Protein AF-A0A1A9V829-F1 (afdb_monomer)

Organism: Glossina austeni (NCBI:txid7395)

InterPro domains:
  IPR009423 NADH dehydrogenase [ubiquinone] 1 subunit C2, NDUC2 [PF06374] (35-142)

Foldseek 3Di:
DPVVVVVVVVVVVVVVVVVVVVVVVVVVPFWDDPLCVLVVPPDDDDPCPLVVQLQVQLVVLLVVQLVVCVVVVHHSCPDVVSSNVSSVVSSVVSNVVVVVVVVVVVVVSVVVSVVCVVC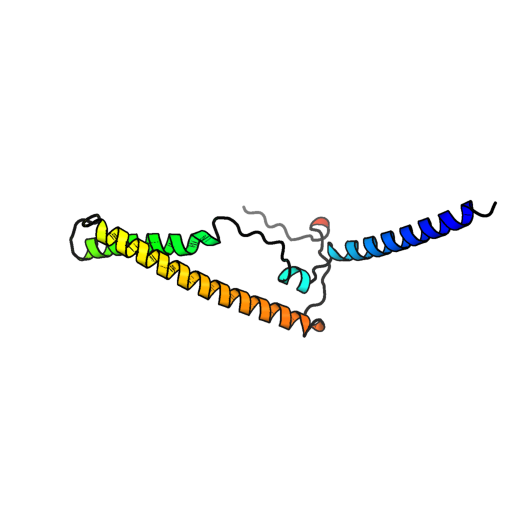VVVPPIDGDDDVVVDDDDDDDDD

Sequence (142 aa):
MTFLCSCWIIYFSFFIVVLKVHRSDEMGSDVIDPLELLSNKNREPRFLSSVYNPVACALSGFGLAAFLNWGFRRPIFSGIQKHIALAVAGGIIGKYIDEKRDDYLATRDAILRHYVELHPEDFPPIPRKKYADVLERWVPIR

Radius of gyration: 29.14 Å; Cα contacts (8 Å, |Δi|>4): 83; chains: 1; bounding box: 40×58×99 Å

pLDDT: mean 83.22, std 14.65, range [47.03, 96.75]

Structure (mmCIF, N/CA/C/O backbone):
data_AF-A0A1A9V829-F1
#
_entry.id   AF-A0A1A9V829-F1
#
loop_
_atom_site.group_PDB
_atom_site.id
_atom_site.type_symbol
_atom_site.label_atom_id
_atom_site.label_alt_id
_atom_site.label_comp_id
_atom_site.label_asym_id
_atom_site.label_entity_id
_atom_site.label_seq_id
_atom_site.pdbx_PDB_ins_code
_atom_site.Cartn_x
_atom_site.Cartn_y
_atom_site.Cartn_z
_atom_site.occupancy
_atom_site.B_iso_or_equiv
_atom_site.auth_seq_id
_atom_site.auth_comp_id
_atom_site.auth_asym_id
_atom_site.auth_atom_id
_atom_site.pdbx_PDB_model_num
ATOM 1 N N . MET A 1 1 ? 2.472 21.471 -68.520 1.00 51.88 1 MET A N 1
ATOM 2 C CA . MET A 1 1 ? 2.627 20.014 -68.296 1.00 51.88 1 MET A CA 1
ATOM 3 C C . MET A 1 1 ? 3.689 19.674 -67.234 1.00 51.88 1 MET A C 1
ATOM 5 O O . MET A 1 1 ? 4.159 18.550 -67.194 1.00 51.88 1 MET A O 1
ATOM 9 N N . THR A 1 2 ? 4.052 20.612 -66.347 1.00 52.44 2 THR A N 1
ATOM 10 C CA . THR A 1 2 ? 5.116 20.449 -65.331 1.00 52.44 2 THR A CA 1
ATOM 11 C C . THR A 1 2 ? 4.603 20.425 -63.883 1.00 52.44 2 THR A C 1
ATOM 13 O O . THR A 1 2 ? 5.300 19.927 -63.010 1.00 52.44 2 THR A O 1
ATOM 16 N N . PHE A 1 3 ? 3.372 20.886 -63.617 1.00 48.97 3 PHE A N 1
ATOM 17 C CA . PHE A 1 3 ? 2.801 20.958 -62.259 1.00 48.97 3 PHE A CA 1
ATOM 18 C C . PHE A 1 3 ? 2.271 19.624 -61.704 1.00 48.97 3 PHE A C 1
ATOM 20 O O . PHE A 1 3 ? 2.209 19.445 -60.493 1.00 48.97 3 PHE A O 1
ATOM 27 N N . LEU A 1 4 ? 1.920 18.665 -62.568 1.00 53.38 4 LEU A N 1
ATOM 28 C CA . LEU A 1 4 ? 1.427 17.348 -62.136 1.00 53.38 4 LEU A CA 1
ATOM 29 C C . LEU A 1 4 ? 2.553 16.424 -61.633 1.00 53.38 4 LEU A C 1
ATOM 31 O O . LEU A 1 4 ? 2.298 15.544 -60.818 1.00 53.38 4 LEU A O 1
ATOM 35 N N . CYS A 1 5 ? 3.801 16.645 -62.065 1.00 50.28 5 CYS A N 1
ATOM 36 C CA . CYS A 1 5 ? 4.940 15.797 -61.698 1.00 50.28 5 CYS A CA 1
ATOM 37 C C . CYS A 1 5 ? 5.469 16.107 -60.283 1.00 50.28 5 CYS A C 1
ATOM 39 O O . CYS A 1 5 ? 5.805 15.202 -59.522 1.00 50.28 5 CYS A O 1
ATOM 41 N N . SER A 1 6 ? 5.469 17.382 -59.881 1.00 53.84 6 SER A N 1
ATOM 42 C CA . SER A 1 6 ? 5.946 17.814 -58.562 1.00 53.84 6 SER A CA 1
ATOM 43 C C . SER A 1 6 ? 5.006 17.423 -57.417 1.00 53.84 6 SER A C 1
ATOM 45 O O . SER A 1 6 ? 5.485 17.100 -56.335 1.00 53.84 6 SER A O 1
ATOM 47 N N . CYS A 1 7 ? 3.689 17.359 -57.645 1.00 53.31 7 CYS A N 1
ATOM 48 C CA . CYS A 1 7 ? 2.750 16.857 -56.634 1.00 53.31 7 CYS A CA 1
ATOM 49 C C . CYS A 1 7 ? 2.970 15.364 -56.338 1.00 53.31 7 CYS A C 1
ATOM 51 O O . CYS A 1 7 ? 2.988 14.963 -55.177 1.00 53.31 7 CYS A O 1
ATOM 53 N N . TRP A 1 8 ? 3.205 14.544 -57.366 1.00 54.66 8 TRP A N 1
ATOM 54 C CA . TRP A 1 8 ? 3.367 13.094 -57.205 1.00 54.66 8 TRP A CA 1
ATOM 55 C C . TRP A 1 8 ? 4.606 12.721 -56.380 1.00 54.66 8 TRP A C 1
ATOM 57 O O . TRP A 1 8 ? 4.547 11.812 -55.558 1.00 54.66 8 TRP A O 1
ATOM 67 N N . ILE A 1 9 ? 5.699 13.477 -56.518 1.00 67.81 9 ILE A N 1
ATOM 68 C CA . ILE A 1 9 ? 6.931 13.275 -55.737 1.00 67.81 9 ILE A CA 1
ATOM 69 C C . ILE A 1 9 ? 6.705 13.587 -54.249 1.00 67.81 9 ILE A C 1
ATOM 71 O O . ILE A 1 9 ? 7.216 12.870 -53.386 1.00 67.81 9 ILE A O 1
ATOM 75 N N . ILE A 1 10 ? 5.906 14.613 -53.936 1.00 68.69 10 ILE A N 1
ATOM 76 C CA . ILE A 1 10 ? 5.577 14.989 -52.552 1.00 68.69 10 ILE A CA 1
ATOM 77 C C . ILE A 1 10 ? 4.656 13.935 -51.925 1.00 68.69 10 ILE A C 1
ATOM 79 O O . ILE A 1 10 ? 4.928 13.484 -50.814 1.00 68.69 10 ILE A O 1
ATOM 83 N N . TYR A 1 11 ? 3.630 13.471 -52.648 1.00 65.56 11 TYR A N 1
ATOM 84 C CA . TYR A 1 11 ? 2.750 12.395 -52.176 1.00 65.56 11 TYR A CA 1
ATOM 85 C C . TYR A 1 11 ? 3.485 11.064 -52.005 1.00 65.56 11 TYR A C 1
ATOM 87 O O . TYR A 1 11 ? 3.251 10.373 -51.020 1.00 65.56 11 TYR A O 1
ATOM 95 N N . PHE A 1 12 ? 4.401 10.712 -52.910 1.00 70.88 12 PHE A N 1
ATOM 96 C CA . PHE A 1 12 ? 5.175 9.474 -52.819 1.00 70.88 12 PHE A CA 1
ATOM 97 C C . PHE A 1 12 ? 6.198 9.521 -51.679 1.00 70.88 12 PHE A C 1
ATOM 99 O O . PHE A 1 12 ? 6.358 8.543 -50.956 1.00 70.88 12 PHE A O 1
ATOM 106 N N . SER A 1 13 ? 6.830 10.675 -51.449 1.00 65.00 13 SER A N 1
ATOM 107 C CA . SER A 1 13 ? 7.745 10.865 -50.316 1.00 65.00 13 SER A CA 1
ATOM 108 C C . SER A 1 13 ? 6.992 10.867 -48.986 1.00 65.00 13 SER A C 1
ATOM 110 O O . SER A 1 13 ? 7.434 10.228 -48.036 1.00 65.00 13 SER A O 1
ATOM 112 N N . PHE A 1 14 ? 5.822 11.512 -48.924 1.00 70.69 14 PHE A N 1
ATOM 113 C CA . PHE A 1 14 ? 4.950 11.470 -47.750 1.00 70.69 14 PHE A CA 1
ATOM 114 C C . PHE A 1 14 ? 4.435 10.051 -47.491 1.00 70.69 14 PHE A C 1
ATOM 116 O O . PHE A 1 14 ? 4.476 9.589 -46.358 1.00 70.69 14 PHE A O 1
ATOM 123 N N . PHE A 1 15 ? 4.043 9.319 -48.537 1.00 74.31 15 PHE A N 1
ATOM 124 C CA . PHE A 1 15 ? 3.638 7.920 -48.431 1.00 74.31 15 PHE A CA 1
ATOM 125 C C . PHE A 1 15 ? 4.793 7.032 -47.963 1.00 74.31 15 PHE A C 1
ATOM 127 O O . PHE A 1 15 ? 4.585 6.215 -47.080 1.00 74.31 15 PHE A O 1
ATOM 134 N N . ILE A 1 16 ? 6.023 7.227 -48.453 1.00 73.50 16 ILE A N 1
ATOM 135 C CA . ILE A 1 16 ? 7.207 6.505 -47.960 1.00 73.50 16 ILE A CA 1
ATOM 136 C C . ILE A 1 16 ? 7.489 6.834 -46.491 1.00 73.50 16 ILE A C 1
ATOM 138 O O . ILE A 1 16 ? 7.793 5.920 -45.731 1.00 73.50 16 ILE A O 1
ATOM 142 N N . VAL A 1 17 ? 7.375 8.097 -46.068 1.00 70.00 17 VAL A N 1
ATOM 143 C CA . VAL A 1 17 ? 7.560 8.494 -44.661 1.00 70.00 17 VAL A CA 1
ATOM 144 C C . VAL A 1 17 ? 6.468 7.891 -43.776 1.00 70.00 17 VAL A C 1
ATOM 146 O O . VAL A 1 17 ? 6.788 7.310 -42.744 1.00 70.00 17 VAL A O 1
ATOM 149 N N . VAL A 1 18 ? 5.205 7.932 -44.203 1.00 66.38 18 VAL A N 1
ATOM 150 C CA . VAL A 1 18 ? 4.081 7.298 -43.496 1.00 66.38 18 VAL A CA 1
ATOM 151 C C . VAL A 1 18 ? 4.265 5.783 -43.429 1.00 66.38 18 VAL A C 1
ATOM 153 O O . VAL A 1 18 ? 4.074 5.203 -42.370 1.00 66.38 18 VAL A O 1
ATOM 156 N N . LEU A 1 19 ? 4.715 5.134 -44.503 1.00 63.19 19 LEU A N 1
ATOM 157 C CA . LEU A 1 19 ? 4.946 3.686 -44.546 1.00 63.19 19 LEU A CA 1
ATOM 158 C C . LEU A 1 19 ? 6.199 3.279 -43.742 1.00 63.19 19 LEU A C 1
ATOM 160 O O . LEU A 1 19 ? 6.243 2.184 -43.186 1.00 63.19 19 LEU A O 1
ATOM 164 N N . LYS A 1 20 ? 7.195 4.169 -43.609 1.00 60.56 20 LYS A N 1
ATOM 165 C CA . LYS A 1 20 ? 8.362 4.020 -42.716 1.00 60.56 20 LYS A CA 1
ATOM 166 C C . LYS A 1 20 ? 7.964 4.161 -41.239 1.00 60.56 20 LYS A C 1
ATOM 168 O O . LYS A 1 20 ? 8.456 3.388 -40.419 1.00 60.56 20 LYS A O 1
ATOM 173 N N . VAL A 1 21 ? 7.066 5.096 -40.917 1.00 56.12 21 VAL A N 1
ATOM 174 C CA . VAL A 1 21 ? 6.475 5.251 -39.575 1.00 56.12 21 VAL A CA 1
ATOM 175 C C . VAL A 1 21 ? 5.647 4.010 -39.236 1.00 56.12 21 VAL A C 1
ATOM 177 O O . VAL A 1 21 ? 5.973 3.317 -38.282 1.00 56.12 21 VAL A O 1
ATOM 180 N N . HIS A 1 22 ? 4.725 3.612 -40.116 1.00 49.97 22 HIS A N 1
ATOM 181 C CA . HIS A 1 22 ? 3.855 2.453 -39.898 1.00 49.97 22 HIS A CA 1
ATOM 182 C C . HIS A 1 22 ? 4.623 1.124 -39.771 1.00 49.97 22 HIS A C 1
ATOM 184 O O . HIS A 1 22 ? 4.213 0.236 -39.030 1.00 49.97 22 HIS A O 1
ATOM 190 N N . ARG A 1 23 ? 5.764 0.973 -40.466 1.00 49.16 23 ARG A N 1
ATOM 191 C CA . ARG A 1 23 ? 6.632 -0.212 -40.335 1.00 49.16 23 ARG A CA 1
ATOM 192 C C . ARG A 1 23 ? 7.408 -0.260 -39.016 1.00 49.16 23 ARG A C 1
ATOM 194 O O . ARG A 1 23 ? 7.811 -1.343 -38.601 1.00 49.16 23 ARG A O 1
ATOM 201 N N . SER A 1 24 ? 7.630 0.886 -38.380 1.00 47.03 24 SER A N 1
ATOM 202 C CA . SER A 1 24 ? 8.237 0.946 -37.047 1.00 47.03 24 SER A CA 1
ATOM 203 C C . SER A 1 24 ? 7.237 0.505 -35.970 1.00 47.03 24 SER A C 1
ATOM 205 O O . SER A 1 24 ? 7.646 -0.093 -34.981 1.00 47.03 24 SER A O 1
ATOM 207 N N . ASP A 1 25 ? 5.937 0.704 -36.216 1.00 48.81 25 ASP A N 1
ATOM 208 C CA . ASP A 1 25 ? 4.864 0.374 -35.271 1.00 48.81 25 ASP A CA 1
ATOM 209 C C . ASP A 1 25 ? 4.500 -1.127 -35.270 1.00 48.81 25 ASP A C 1
ATOM 211 O O . ASP A 1 25 ? 4.169 -1.686 -34.225 1.00 48.81 25 ASP A O 1
ATOM 215 N N . GLU A 1 26 ? 4.606 -1.828 -36.410 1.00 48.59 26 GLU A N 1
ATOM 216 C CA . GLU A 1 26 ? 4.247 -3.259 -36.482 1.00 48.59 26 GLU A CA 1
ATOM 217 C C . GLU A 1 26 ? 5.239 -4.195 -35.774 1.00 48.59 26 GLU A C 1
ATOM 219 O O . GLU A 1 26 ? 4.830 -5.233 -35.257 1.00 48.59 26 GLU A O 1
ATOM 224 N N . MET A 1 27 ? 6.522 -3.828 -35.652 1.00 48.53 27 MET A N 1
ATOM 225 C CA . MET A 1 27 ? 7.450 -4.603 -34.809 1.00 48.53 27 MET A CA 1
ATOM 226 C C . MET A 1 27 ? 7.162 -4.468 -33.303 1.00 48.53 27 MET A C 1
ATOM 228 O O . MET A 1 27 ? 7.691 -5.262 -32.529 1.00 48.53 27 MET A O 1
ATOM 232 N N . GLY A 1 28 ? 6.341 -3.497 -32.883 1.00 48.72 28 GLY A N 1
ATOM 233 C CA . GLY A 1 28 ? 6.122 -3.170 -31.470 1.00 48.72 28 GLY A CA 1
ATOM 234 C C . GLY A 1 28 ? 5.027 -3.975 -30.761 1.00 48.72 28 GLY A C 1
ATOM 235 O O . GLY A 1 28 ? 5.017 -4.027 -29.539 1.00 48.72 28 GLY A O 1
ATOM 236 N N . SER A 1 29 ? 4.099 -4.627 -31.477 1.00 57.53 29 SER A N 1
ATOM 237 C CA . SER A 1 29 ? 2.985 -5.346 -30.814 1.00 57.53 29 SER A CA 1
ATOM 238 C C . SER A 1 29 ? 3.193 -6.858 -30.662 1.00 57.53 29 SER A C 1
ATOM 240 O O . SER A 1 29 ? 2.667 -7.472 -29.727 1.00 57.53 29 SER A O 1
ATOM 242 N N . ASP A 1 30 ? 3.995 -7.457 -31.545 1.00 62.41 30 ASP A N 1
ATOM 243 C CA . ASP A 1 30 ? 4.208 -8.907 -31.598 1.00 62.41 30 ASP A CA 1
ATOM 244 C C . ASP A 1 30 ? 5.462 -9.358 -30.838 1.00 62.41 30 ASP A C 1
ATOM 246 O O . ASP A 1 30 ? 5.609 -10.539 -30.520 1.00 62.41 30 ASP A O 1
ATOM 250 N N . VAL A 1 31 ? 6.373 -8.436 -30.525 1.00 69.31 31 VAL A N 1
ATOM 251 C CA . VAL A 1 31 ? 7.654 -8.725 -29.875 1.00 69.31 31 VAL A CA 1
ATOM 252 C C . VAL A 1 31 ? 7.634 -8.183 -28.451 1.00 69.31 31 VAL A C 1
ATOM 254 O O . VAL A 1 31 ? 7.232 -7.051 -28.209 1.00 69.31 31 VAL A O 1
ATOM 257 N N . ILE A 1 32 ? 8.021 -9.009 -27.479 1.00 78.06 32 ILE A N 1
ATOM 258 C CA . ILE A 1 32 ? 8.116 -8.571 -26.085 1.00 78.06 32 ILE A CA 1
ATOM 259 C C . ILE A 1 32 ? 9.453 -7.859 -25.900 1.00 78.06 32 ILE A C 1
ATOM 261 O O . ILE A 1 32 ? 10.4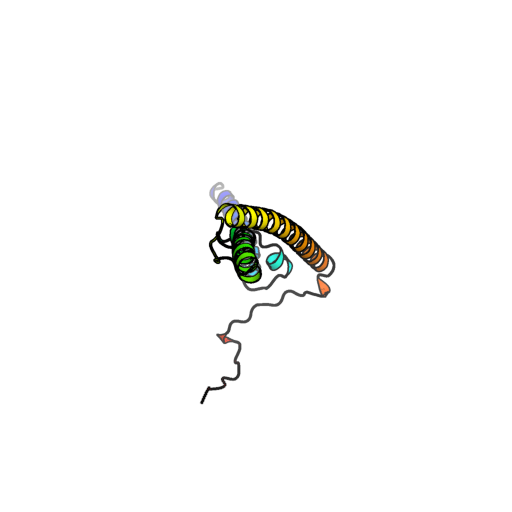74 -8.524 -25.723 1.00 78.06 32 ILE A O 1
ATOM 265 N N . ASP A 1 33 ? 9.438 -6.527 -25.928 1.00 83.12 33 ASP A N 1
ATOM 266 C CA . ASP A 1 33 ? 10.574 -5.724 -25.479 1.00 83.12 33 ASP A CA 1
ATOM 267 C C . ASP A 1 33 ? 10.549 -5.577 -23.942 1.00 83.12 33 ASP A C 1
ATOM 269 O O . ASP A 1 33 ? 9.555 -5.094 -23.381 1.00 83.12 33 ASP A O 1
ATOM 273 N N . PRO A 1 34 ? 11.600 -6.006 -23.216 1.00 81.06 34 PRO A N 1
ATOM 274 C CA . PRO A 1 34 ? 11.647 -5.892 -21.759 1.00 81.06 34 PRO A CA 1
ATOM 275 C C . PRO A 1 34 ? 11.592 -4.440 -21.260 1.00 81.06 34 PRO A C 1
ATOM 277 O O . PRO A 1 34 ? 11.005 -4.187 -20.200 1.00 81.06 34 PRO A O 1
ATOM 280 N N . LEU A 1 35 ? 12.167 -3.482 -21.997 1.00 84.06 35 LEU A N 1
ATOM 281 C CA . LEU A 1 35 ? 12.218 -2.086 -21.561 1.00 84.06 35 LEU A CA 1
ATOM 282 C C . LEU A 1 35 ? 10.843 -1.420 -21.663 1.00 84.06 35 LEU A C 1
ATOM 284 O O . LEU A 1 35 ? 10.403 -0.767 -20.710 1.00 84.06 35 LEU A O 1
ATOM 288 N N . GLU A 1 36 ? 10.125 -1.642 -22.764 1.00 80.94 36 GLU A N 1
ATOM 289 C CA . GLU A 1 36 ? 8.745 -1.178 -22.927 1.00 80.94 36 GLU A CA 1
ATOM 290 C C . GLU A 1 36 ? 7.824 -1.701 -21.809 1.00 80.94 36 GLU A C 1
ATOM 292 O O . GLU A 1 36 ? 7.039 -0.938 -21.235 1.00 80.94 36 GLU A O 1
ATOM 297 N N . LEU A 1 37 ? 7.961 -2.977 -21.425 1.00 79.94 37 LEU A N 1
ATOM 298 C CA . LEU A 1 37 ? 7.162 -3.577 -20.351 1.00 79.94 37 LEU A CA 1
ATOM 299 C C . LEU A 1 37 ? 7.383 -2.914 -18.987 1.00 79.94 37 LEU A C 1
ATOM 301 O O . LEU A 1 37 ? 6.422 -2.710 -18.241 1.00 79.94 37 LEU A O 1
ATOM 305 N N . LEU A 1 38 ? 8.631 -2.592 -18.643 1.00 82.62 38 LEU A N 1
ATOM 306 C CA . LEU A 1 38 ? 8.962 -1.966 -17.359 1.00 82.62 38 LEU A CA 1
ATOM 307 C C . LEU A 1 38 ? 8.696 -0.457 -17.354 1.00 82.62 38 LEU A C 1
ATOM 309 O O . LEU A 1 38 ? 8.448 0.126 -16.292 1.00 82.62 38 LEU A O 1
ATOM 313 N N . SER A 1 39 ? 8.781 0.188 -18.515 1.00 80.56 39 SER A N 1
ATOM 314 C CA . SER A 1 39 ? 8.605 1.632 -18.682 1.00 80.56 39 SER A CA 1
ATOM 315 C C . SER A 1 39 ? 7.142 2.046 -18.869 1.00 80.56 39 SER A C 1
ATOM 317 O O . SER A 1 39 ? 6.829 3.225 -18.700 1.00 80.56 39 SER A O 1
ATOM 319 N N . ASN A 1 40 ? 6.238 1.104 -19.180 1.00 74.88 40 ASN A N 1
ATOM 320 C CA . ASN A 1 40 ? 4.843 1.392 -19.519 1.00 74.88 40 ASN A CA 1
ATOM 321 C C . ASN A 1 40 ? 4.172 2.334 -18.502 1.00 74.88 40 ASN A C 1
ATOM 323 O O . ASN A 1 40 ? 3.783 1.954 -17.394 1.00 74.88 40 ASN A O 1
ATOM 327 N N . LYS A 1 41 ? 4.048 3.594 -18.922 1.00 62.69 41 LYS A N 1
ATOM 328 C CA . LYS A 1 41 ? 3.613 4.720 -18.095 1.00 62.69 41 LYS A CA 1
ATOM 329 C C . LYS A 1 41 ? 2.090 4.884 -18.079 1.00 62.69 41 LYS A C 1
ATOM 331 O O . LYS A 1 41 ? 1.585 5.695 -17.314 1.00 62.69 41 LYS A O 1
ATOM 336 N N . ASN A 1 42 ? 1.363 4.090 -18.871 1.00 71.69 42 ASN A N 1
ATOM 337 C CA . ASN A 1 42 ? -0.096 4.154 -19.031 1.00 71.69 42 ASN A CA 1
ATOM 338 C C . ASN A 1 42 ? -0.852 3.358 -17.948 1.00 71.69 42 ASN A C 1
ATOM 340 O O . ASN A 1 42 ? -2.002 2.959 -18.136 1.00 71.69 42 ASN A O 1
ATOM 344 N N . ARG A 1 43 ? -0.205 3.075 -16.811 1.00 70.94 43 ARG A N 1
ATOM 345 C CA . ARG A 1 43 ? -0.828 2.378 -15.686 1.00 70.94 43 ARG A CA 1
ATOM 346 C C . ARG A 1 43 ? -1.590 3.371 -14.814 1.00 70.94 43 ARG A C 1
ATOM 348 O O . ARG A 1 43 ? -1.024 3.954 -13.895 1.00 70.94 43 ARG A O 1
ATOM 355 N N . GLU A 1 44 ? -2.888 3.487 -15.055 1.00 75.81 44 GLU A N 1
ATOM 356 C CA . GLU A 1 44 ? -3.772 4.256 -14.179 1.00 75.81 44 GLU A CA 1
ATOM 357 C C . GLU A 1 44 ? -3.939 3.556 -12.816 1.00 75.81 44 GLU A C 1
ATOM 359 O O . GLU A 1 44 ? -4.253 2.355 -12.761 1.00 75.81 44 GLU A O 1
ATOM 364 N N . PRO A 1 45 ? -3.733 4.259 -11.687 1.00 79.06 45 PRO A N 1
ATOM 365 C CA . PRO A 1 45 ? -4.001 3.693 -10.378 1.00 79.06 45 PRO A CA 1
ATOM 366 C C . PRO A 1 45 ? -5.509 3.490 -10.205 1.00 79.06 45 PRO A C 1
ATOM 368 O O . PRO A 1 45 ? -6.328 4.379 -10.428 1.00 79.06 45 PRO A O 1
ATOM 371 N N . ARG A 1 46 ? -5.896 2.299 -9.750 1.00 84.25 46 ARG A N 1
ATOM 372 C CA . ARG A 1 46 ? -7.276 2.033 -9.330 1.00 84.25 46 ARG A CA 1
ATOM 373 C C . ARG A 1 46 ? -7.556 2.748 -8.013 1.00 84.25 46 ARG A C 1
ATOM 375 O O . ARG A 1 46 ? -6.713 2.743 -7.125 1.00 84.25 46 ARG A O 1
ATOM 382 N N . PHE A 1 47 ? -8.774 3.256 -7.836 1.00 83.38 47 PHE A N 1
ATOM 383 C CA . PHE A 1 47 ? -9.193 3.968 -6.618 1.00 83.38 47 PHE A CA 1
ATOM 384 C C . PHE A 1 47 ? -8.813 3.247 -5.308 1.00 83.38 47 PHE A C 1
ATOM 386 O O . PHE A 1 47 ? -8.381 3.870 -4.346 1.00 83.38 47 PHE A O 1
ATOM 393 N N . LEU A 1 48 ? -8.928 1.916 -5.275 1.00 85.12 48 LEU A N 1
ATOM 394 C CA . LEU A 1 48 ? -8.613 1.130 -4.082 1.00 85.12 48 LEU A CA 1
ATOM 395 C C . LEU A 1 48 ? -7.115 1.049 -3.762 1.00 85.12 48 LEU A C 1
ATOM 397 O O . LEU A 1 48 ? -6.782 0.831 -2.601 1.00 85.12 48 LEU A O 1
ATOM 401 N N . SER A 1 49 ? -6.203 1.190 -4.732 1.00 84.00 49 SER A N 1
ATOM 402 C CA . SER A 1 49 ? -4.779 0.942 -4.461 1.00 84.00 49 SER A CA 1
ATOM 403 C C . SER A 1 49 ? -4.153 1.992 -3.551 1.00 84.00 49 SER A C 1
ATOM 405 O O . SER A 1 49 ? -3.330 1.624 -2.723 1.00 84.00 49 SER A O 1
ATOM 407 N N . SER A 1 50 ? -4.565 3.256 -3.668 1.00 82.00 50 SER A N 1
ATOM 408 C CA . SER A 1 50 ? -4.060 4.353 -2.829 1.00 82.00 50 SER A CA 1
ATOM 409 C C . SER A 1 50 ? -4.726 4.422 -1.452 1.00 82.00 50 SER A C 1
ATOM 411 O O . SER A 1 50 ? -4.179 4.994 -0.517 1.00 82.00 50 SER A O 1
ATOM 413 N N . VAL A 1 51 ? -5.923 3.849 -1.309 1.00 89.19 51 VAL A N 1
ATOM 414 C CA . VAL A 1 51 ? -6.727 3.968 -0.082 1.00 89.19 51 VAL A CA 1
ATOM 415 C C . VAL A 1 51 ? -6.607 2.727 0.809 1.00 89.19 51 VAL A C 1
ATOM 417 O O . VAL A 1 51 ? -6.811 2.810 2.020 1.00 89.19 51 VAL A O 1
ATOM 420 N N . TYR A 1 52 ? -6.243 1.573 0.243 1.00 91.12 52 TYR A N 1
ATOM 421 C CA . TYR A 1 52 ? -6.250 0.295 0.954 1.00 91.12 52 TYR A CA 1
ATOM 422 C C . TYR A 1 52 ? -5.363 0.284 2.207 1.00 91.12 52 TYR A C 1
ATOM 424 O O . TYR A 1 52 ? -5.839 -0.080 3.280 1.00 91.12 52 TYR A O 1
ATOM 432 N N . ASN A 1 53 ? -4.104 0.713 2.103 1.00 91.44 53 ASN A N 1
ATOM 433 C CA . ASN A 1 53 ? -3.150 0.677 3.215 1.00 91.44 53 ASN A CA 1
ATOM 434 C C . ASN A 1 53 ? -3.541 1.571 4.407 1.00 91.44 53 ASN A C 1
ATOM 436 O O . ASN A 1 53 ? -3.627 1.051 5.525 1.00 91.44 53 ASN A O 1
ATOM 440 N N . PRO A 1 54 ? -3.836 2.874 4.224 1.00 93.12 54 PRO A N 1
ATOM 441 C CA . PRO A 1 54 ? -4.249 3.719 5.342 1.00 93.12 54 PRO A CA 1
ATOM 442 C C . PRO A 1 54 ? -5.577 3.261 5.960 1.00 93.12 54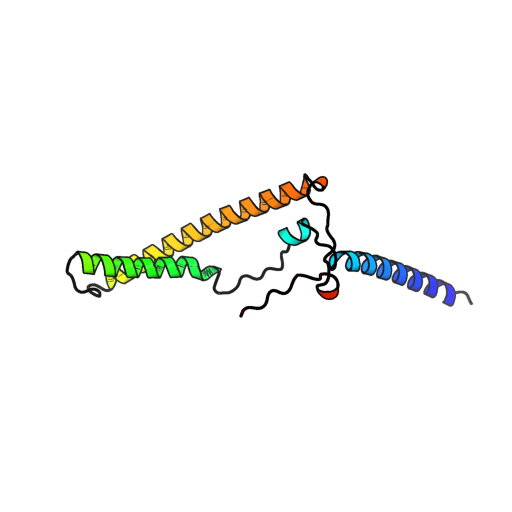 PRO A C 1
ATOM 444 O O . PRO A 1 54 ? -5.717 3.294 7.184 1.00 93.12 54 PRO A O 1
ATOM 447 N N . VAL A 1 55 ? -6.531 2.765 5.160 1.00 94.56 55 VAL A N 1
ATOM 448 C CA . VAL A 1 55 ? -7.807 2.244 5.682 1.00 94.56 55 VAL A CA 1
ATOM 449 C C . VAL A 1 55 ? -7.612 0.942 6.456 1.00 94.56 55 VAL A C 1
ATOM 451 O O . VAL A 1 55 ? -8.159 0.802 7.550 1.00 94.56 55 VAL A O 1
ATOM 454 N N . ALA A 1 56 ? -6.807 0.009 5.947 1.00 95.00 56 ALA A N 1
ATOM 455 C CA . ALA A 1 56 ? -6.509 -1.239 6.642 1.00 95.00 56 ALA A CA 1
ATOM 456 C C . ALA A 1 56 ? -5.829 -0.981 7.997 1.00 95.00 56 ALA A C 1
ATOM 458 O O . ALA A 1 56 ? -6.212 -1.586 9.001 1.00 95.00 56 ALA A O 1
ATOM 459 N N . CYS A 1 57 ? -4.882 -0.038 8.058 1.00 94.94 57 CYS A N 1
ATOM 460 C CA . CYS A 1 57 ? -4.234 0.354 9.311 1.00 94.94 57 CYS A CA 1
ATOM 461 C C . CYS A 1 57 ? -5.164 1.126 10.265 1.00 94.94 57 CYS A C 1
A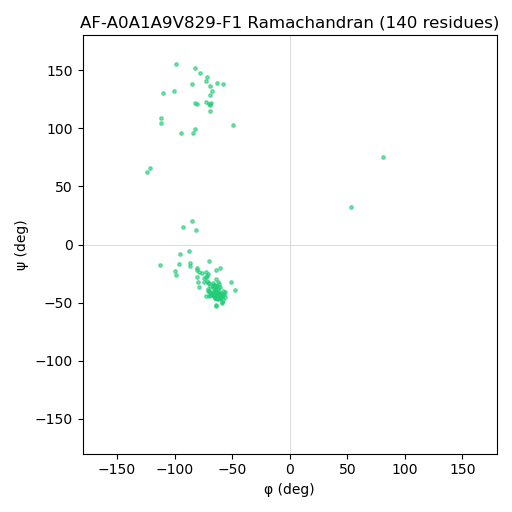TOM 463 O O . CYS A 1 57 ? -5.059 0.975 11.481 1.00 94.94 57 CYS A O 1
ATOM 465 N N . ALA A 1 58 ? -6.104 1.922 9.755 1.00 95.69 58 ALA A N 1
ATOM 466 C CA . ALA A 1 58 ? -7.110 2.570 10.597 1.00 95.69 58 ALA A CA 1
ATOM 467 C C . ALA A 1 58 ? -8.077 1.544 11.219 1.00 95.69 58 ALA A C 1
ATOM 469 O O . AL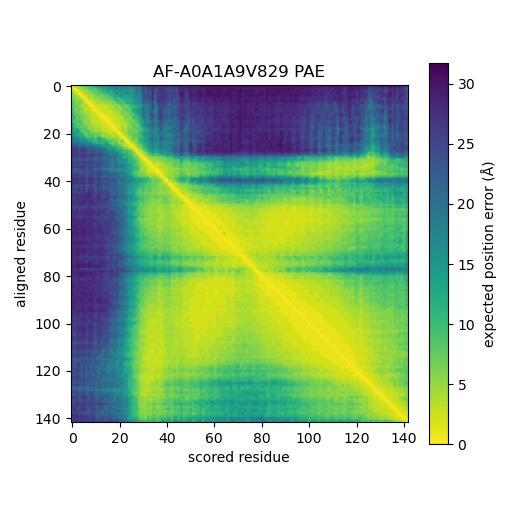A A 1 58 ? -8.372 1.605 12.417 1.00 95.69 58 ALA A O 1
ATOM 470 N N . LEU A 1 59 ? -8.524 0.560 10.432 1.00 96.25 59 LEU A N 1
ATOM 471 C CA . LEU A 1 59 ? -9.366 -0.540 10.911 1.00 96.25 59 LEU A CA 1
ATOM 472 C C . LEU A 1 59 ? -8.627 -1.428 11.915 1.00 96.25 59 LEU A C 1
ATOM 474 O O . LEU A 1 59 ? -9.213 -1.818 12.926 1.00 96.25 59 LEU A O 1
ATOM 478 N N . SER A 1 60 ? -7.340 -1.710 11.690 1.00 95.56 60 SER A N 1
ATOM 479 C CA . SER A 1 60 ? -6.531 -2.453 12.660 1.00 95.56 60 SER A CA 1
ATOM 480 C C . SER A 1 60 ? -6.312 -1.658 13.952 1.00 95.56 60 SER A C 1
ATOM 482 O O . SER A 1 60 ? -6.380 -2.244 15.029 1.00 95.56 60 SER A O 1
ATOM 484 N N . GLY A 1 61 ? -6.164 -0.330 13.880 1.00 94.62 61 GLY A N 1
ATOM 485 C CA . GLY A 1 61 ? -6.136 0.557 15.050 1.00 94.62 61 GLY A CA 1
ATOM 486 C C . GLY A 1 61 ? -7.440 0.524 15.857 1.00 94.62 61 GLY A C 1
ATOM 487 O O . GLY A 1 61 ? -7.416 0.410 17.086 1.00 94.62 61 GLY A O 1
ATOM 488 N N . PHE A 1 62 ? -8.592 0.530 15.181 1.00 95.31 62 PHE A N 1
ATOM 489 C CA . PHE A 1 62 ? -9.892 0.330 15.830 1.00 95.31 62 PHE A CA 1
ATOM 490 C C . PHE A 1 62 ? -10.013 -1.066 16.467 1.00 95.31 62 PHE A C 1
ATOM 492 O O . PHE A 1 62 ? -10.480 -1.198 17.603 1.00 95.31 62 PHE A O 1
ATOM 499 N N . GLY A 1 63 ? -9.557 -2.103 15.757 1.00 94.19 63 GLY A N 1
ATOM 500 C CA . GLY A 1 63 ? -9.514 -3.481 16.247 1.00 94.19 63 GLY A CA 1
ATOM 501 C C . GLY A 1 63 ? -8.610 -3.642 17.470 1.00 94.19 63 GLY A C 1
ATOM 502 O O . GLY A 1 63 ? -8.989 -4.314 18.427 1.00 94.19 63 GLY A O 1
ATOM 503 N N . LEU A 1 64 ? -7.467 -2.954 17.501 1.00 94.25 64 LEU A N 1
ATOM 504 C CA . LEU A 1 64 ? -6.570 -2.918 18.653 1.00 94.25 64 LEU A CA 1
ATOM 505 C C . LEU A 1 64 ? -7.255 -2.287 19.871 1.00 94.25 64 LEU A C 1
ATOM 507 O O . LEU A 1 64 ? -7.147 -2.817 20.972 1.00 94.25 64 LEU A O 1
ATOM 511 N N . ALA A 1 65 ? -8.011 -1.203 19.687 1.00 92.88 65 ALA A N 1
ATOM 512 C CA . ALA A 1 65 ? -8.780 -0.590 20.772 1.00 92.88 65 ALA A CA 1
ATOM 513 C C . ALA A 1 65 ? -9.825 -1.558 21.362 1.00 92.88 65 ALA A C 1
ATOM 515 O O . ALA A 1 65 ? -9.951 -1.676 22.583 1.00 92.88 65 ALA A O 1
ATOM 516 N N . ALA A 1 66 ? -10.531 -2.295 20.499 1.00 93.31 66 ALA A N 1
ATOM 517 C CA . ALA A 1 66 ? -11.473 -3.337 20.905 1.00 93.31 66 ALA A CA 1
ATOM 518 C C . ALA A 1 66 ? -10.771 -4.495 21.638 1.00 93.31 66 ALA A C 1
ATOM 520 O O . ALA A 1 66 ? -11.251 -4.954 22.677 1.00 93.31 66 ALA A O 1
ATOM 521 N N . PHE A 1 67 ? -9.604 -4.914 21.144 1.00 93.69 67 PHE A N 1
ATOM 522 C CA . PHE A 1 67 ? -8.785 -5.962 21.748 1.00 93.69 67 PHE A CA 1
ATOM 523 C C . PHE A 1 67 ? -8.266 -5.569 23.137 1.00 93.69 67 PHE A C 1
ATOM 525 O O . PHE A 1 67 ? -8.342 -6.363 24.073 1.00 93.69 67 PHE A O 1
ATOM 532 N N . LEU A 1 68 ? -7.808 -4.325 23.307 1.00 93.56 68 LEU A N 1
ATOM 533 C CA . LEU A 1 68 ? -7.368 -3.801 24.602 1.00 93.56 68 LEU A CA 1
ATOM 534 C C . LEU A 1 68 ? -8.518 -3.781 25.615 1.00 93.56 68 LEU A C 1
ATOM 536 O O . LEU A 1 68 ? -8.344 -4.212 26.754 1.00 93.56 68 LEU A O 1
ATOM 540 N N . ASN A 1 69 ? -9.708 -3.329 25.209 1.00 92.69 69 ASN A N 1
ATOM 541 C CA . ASN A 1 69 ? -10.883 -3.335 26.082 1.00 92.69 69 ASN A CA 1
ATOM 542 C C . ASN A 1 69 ? -11.272 -4.759 26.507 1.00 92.69 69 ASN A C 1
ATOM 544 O O . ASN A 1 69 ? -11.521 -4.990 27.692 1.00 92.69 69 ASN A O 1
ATOM 548 N N . TRP A 1 70 ? -11.244 -5.712 25.572 1.00 92.44 70 TRP A N 1
ATOM 549 C CA . TRP A 1 70 ? -11.474 -7.126 25.864 1.00 92.44 70 TRP A CA 1
ATOM 550 C C . TRP A 1 70 ? -10.441 -7.690 26.855 1.00 92.44 70 TRP A C 1
ATOM 552 O O . TRP A 1 70 ? -10.823 -8.299 27.857 1.00 92.44 70 TRP A O 1
ATOM 562 N N . GLY A 1 71 ? -9.148 -7.411 26.649 1.00 93.56 71 GLY A N 1
ATOM 563 C CA . GLY A 1 71 ? -8.063 -7.852 27.534 1.00 93.56 71 GLY A CA 1
ATOM 564 C C . GLY A 1 71 ? -8.165 -7.296 28.959 1.00 93.56 71 GLY A C 1
ATOM 565 O O . GLY A 1 71 ? -7.934 -8.017 29.928 1.00 93.56 71 GLY A O 1
ATOM 566 N N . PHE A 1 72 ? -8.607 -6.046 29.116 1.00 92.31 72 PHE A N 1
ATOM 567 C CA . PHE A 1 72 ? -8.843 -5.433 30.430 1.00 92.31 72 PHE A CA 1
ATOM 568 C C . PHE A 1 72 ? -10.196 -5.802 31.062 1.00 92.31 72 PHE A C 1
ATOM 570 O O . PHE A 1 72 ? -10.603 -5.167 32.039 1.00 92.31 72 PHE A O 1
ATOM 577 N N . ARG A 1 73 ? -10.905 -6.807 30.522 1.00 90.94 73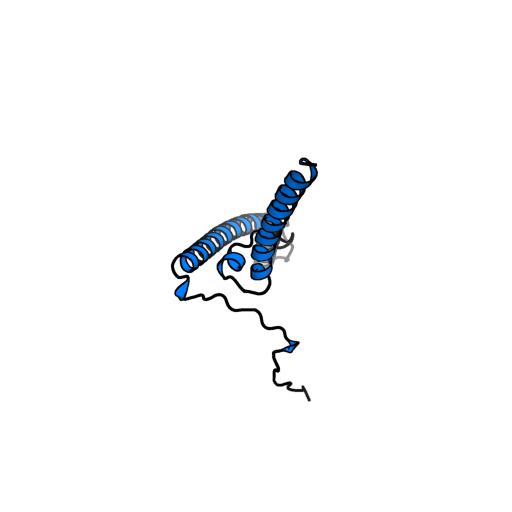 ARG A N 1
ATOM 578 C CA . ARG A 1 73 ? -12.245 -7.243 30.963 1.00 90.94 73 ARG A CA 1
ATOM 579 C C . ARG A 1 73 ? -13.259 -6.093 31.013 1.00 90.94 73 ARG A C 1
ATOM 581 O O . ARG A 1 73 ? -14.153 -6.075 31.858 1.00 90.94 73 ARG A O 1
ATOM 588 N N . ARG A 1 74 ? -13.113 -5.120 30.111 1.00 90.44 74 ARG A N 1
ATOM 589 C CA . ARG A 1 74 ? -14.067 -4.026 29.899 1.00 90.44 74 ARG A CA 1
ATOM 590 C C . ARG A 1 74 ? -14.958 -4.352 28.694 1.00 90.44 74 ARG A C 1
ATOM 592 O O . ARG A 1 74 ? -14.545 -5.116 27.821 1.00 90.44 74 ARG A O 1
ATOM 599 N N . PRO A 1 75 ? -16.180 -3.794 28.612 1.00 90.19 75 PRO A N 1
ATOM 600 C CA . PRO A 1 75 ? -17.017 -3.989 27.436 1.00 90.19 75 PRO A CA 1
ATOM 601 C C . PRO A 1 75 ? -16.298 -3.493 26.175 1.00 90.19 75 PRO A C 1
ATOM 603 O O . PRO A 1 75 ? -15.657 -2.443 26.193 1.00 90.19 75 PRO A O 1
ATOM 606 N N . ILE A 1 76 ? -16.410 -4.255 25.083 1.00 88.81 76 ILE A N 1
ATOM 607 C CA . ILE A 1 76 ? -15.587 -4.103 23.868 1.00 88.81 76 ILE A CA 1
ATOM 608 C C . ILE A 1 76 ? -15.669 -2.682 23.288 1.00 88.81 76 ILE A C 1
ATOM 610 O O . ILE A 1 76 ? -14.647 -2.109 22.921 1.00 88.81 76 ILE A O 1
ATOM 614 N N . PHE A 1 77 ? -16.866 -2.092 23.280 1.00 87.00 77 PHE A N 1
ATOM 615 C CA 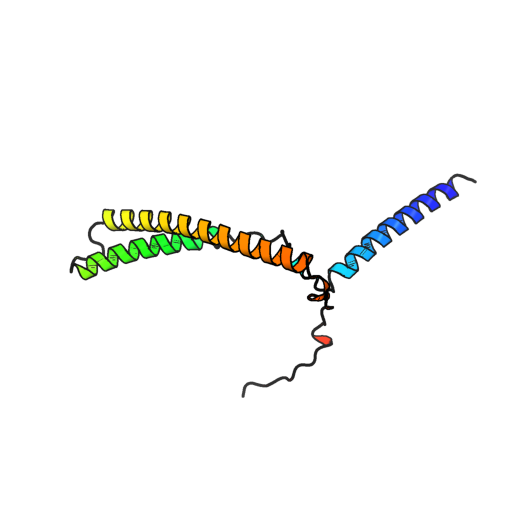. PHE A 1 77 ? -17.138 -0.753 22.741 1.00 87.00 77 PHE A CA 1
ATOM 616 C C . PHE A 1 77 ? -17.041 0.375 23.785 1.00 87.00 77 PHE A C 1
ATOM 618 O O . PHE A 1 77 ? -17.533 1.484 23.569 1.00 87.00 77 PHE A O 1
ATOM 625 N N . SER A 1 78 ? -16.441 0.111 24.948 1.00 89.12 78 SER A N 1
ATOM 626 C CA . SER A 1 78 ? -16.315 1.107 26.011 1.00 89.12 78 SER A CA 1
ATOM 627 C C . SER A 1 78 ? -15.330 2.216 25.634 1.00 89.12 78 SER A C 1
ATOM 629 O O . SER A 1 78 ? -14.132 1.979 25.479 1.00 89.12 78 SER A O 1
ATOM 631 N N . GLY A 1 79 ? -15.810 3.461 25.621 1.00 86.75 79 GLY A N 1
ATOM 632 C CA . GLY A 1 79 ? -14.975 4.647 25.419 1.00 86.75 79 GLY A CA 1
ATOM 633 C C . GLY A 1 79 ? -14.655 4.908 23.949 1.00 86.75 79 GLY A C 1
ATOM 634 O O . GLY A 1 79 ? -13.519 4.726 23.514 1.00 86.75 79 GLY A O 1
ATOM 635 N N . ILE A 1 80 ? -15.646 5.419 23.208 1.00 90.38 80 ILE A N 1
ATOM 636 C CA . ILE A 1 80 ? -15.556 5.741 21.771 1.00 90.38 80 ILE A CA 1
ATOM 637 C C . ILE A 1 80 ? -14.340 6.618 21.423 1.00 90.38 80 ILE A C 1
ATOM 639 O O . ILE A 1 80 ? -13.724 6.444 20.377 1.00 90.38 80 ILE A O 1
ATOM 643 N N . GLN A 1 81 ? -13.933 7.498 22.341 1.00 93.00 81 GLN A N 1
ATOM 644 C CA . GLN A 1 81 ? -12.764 8.366 22.192 1.00 93.00 81 GLN A CA 1
ATOM 645 C C . GLN A 1 81 ? -11.475 7.565 21.958 1.00 93.00 81 GLN A C 1
ATOM 647 O O . GLN A 1 81 ? -10.669 7.942 21.115 1.00 93.00 81 GLN A O 1
ATOM 652 N N . LYS A 1 82 ? -11.296 6.431 22.653 1.00 91.50 82 LYS A N 1
ATOM 653 C CA . LYS A 1 82 ? -10.109 5.572 22.510 1.00 91.50 82 LYS A CA 1
ATOM 654 C C . LYS A 1 82 ? -10.085 4.867 21.159 1.00 91.50 82 LYS A C 1
ATOM 656 O O . LYS A 1 82 ? -9.032 4.773 20.540 1.00 91.50 82 LYS A O 1
ATOM 661 N N . HIS A 1 83 ? -11.248 4.411 20.697 1.00 92.88 83 HIS A N 1
ATOM 662 C CA . HIS A 1 83 ? -11.398 3.789 19.385 1.00 92.88 83 HIS A CA 1
ATOM 663 C C . HIS A 1 83 ? -11.096 4.773 18.255 1.00 92.88 83 HIS A C 1
ATOM 665 O O . HIS A 1 83 ? -10.340 4.441 17.348 1.00 92.88 83 HIS A O 1
ATOM 671 N N . ILE A 1 84 ? -11.641 5.992 18.337 1.00 95.12 84 ILE A N 1
ATOM 672 C CA . ILE A 1 84 ? -11.394 7.047 17.348 1.00 95.12 84 ILE A CA 1
ATOM 673 C C . ILE A 1 84 ? -9.916 7.455 17.370 1.00 95.12 84 ILE A C 1
ATOM 675 O O . ILE A 1 84 ? -9.289 7.512 16.317 1.00 95.12 84 ILE A O 1
ATOM 679 N N . ALA A 1 85 ? -9.334 7.673 18.554 1.00 95.06 85 ALA A N 1
ATOM 680 C CA . ALA A 1 85 ? -7.930 8.058 18.682 1.00 95.06 85 ALA A CA 1
ATOM 681 C C . ALA A 1 85 ? -6.979 7.002 18.094 1.00 95.06 85 ALA A C 1
ATOM 683 O O . ALA A 1 85 ? -6.078 7.347 17.330 1.00 95.06 85 ALA A O 1
ATOM 684 N N . LEU A 1 86 ? -7.198 5.717 18.397 1.00 94.44 86 LEU A N 1
ATOM 685 C CA . LEU A 1 86 ? -6.370 4.630 17.868 1.00 94.44 86 LEU A CA 1
ATOM 686 C C . LEU A 1 86 ? -6.599 4.379 16.373 1.00 94.44 86 LEU A C 1
ATOM 688 O O . LEU A 1 86 ? -5.643 4.060 15.671 1.00 94.44 86 LEU A O 1
ATOM 692 N N . ALA A 1 87 ? -7.818 4.567 15.863 1.00 95.69 87 ALA A N 1
ATOM 693 C CA . ALA A 1 87 ? -8.090 4.475 14.429 1.00 95.69 87 ALA A CA 1
ATOM 694 C C . ALA A 1 87 ? -7.384 5.591 13.640 1.00 95.69 87 ALA A C 1
ATOM 696 O O . ALA A 1 87 ? -6.750 5.319 12.622 1.00 95.69 87 ALA A O 1
ATOM 697 N N . VAL A 1 88 ? -7.432 6.837 14.128 1.00 96.75 88 VAL A N 1
ATOM 698 C CA . VAL A 1 88 ? -6.729 7.972 13.503 1.00 96.75 88 VAL A CA 1
ATOM 699 C C . VAL A 1 88 ? -5.215 7.770 13.559 1.00 96.75 88 VAL A C 1
ATOM 701 O O . VAL A 1 88 ? -4.542 7.928 12.541 1.00 96.75 88 VAL A O 1
ATOM 704 N N . ALA A 1 89 ? -4.678 7.359 14.713 1.00 96.25 89 ALA A N 1
ATOM 705 C CA . ALA A 1 89 ? -3.256 7.045 14.848 1.00 96.25 89 ALA A CA 1
ATOM 706 C C . ALA A 1 89 ? -2.828 5.925 13.884 1.00 96.25 89 ALA A C 1
ATOM 708 O O . ALA A 1 89 ? -1.815 6.058 13.196 1.00 96.25 89 ALA A O 1
ATOM 709 N N . GLY A 1 90 ? -3.633 4.863 13.772 1.00 95.94 90 GLY A N 1
ATOM 710 C CA . GLY A 1 90 ? -3.423 3.780 12.813 1.00 95.94 90 GLY A CA 1
ATOM 711 C C . GLY A 1 90 ? -3.412 4.270 11.365 1.00 95.94 90 GLY A C 1
ATOM 712 O O . GLY A 1 90 ? -2.515 3.906 10.610 1.00 95.94 90 GLY A O 1
ATOM 713 N N . GLY A 1 91 ? -4.339 5.151 10.983 1.00 96.25 91 GLY A N 1
ATOM 714 C CA . GLY A 1 91 ? -4.384 5.735 9.638 1.00 96.25 91 GLY A CA 1
ATOM 715 C C . GLY A 1 91 ? -3.147 6.572 9.289 1.00 96.25 91 GLY A C 1
ATOM 716 O O . GLY A 1 91 ? -2.600 6.425 8.196 1.00 96.25 91 GLY A O 1
ATOM 717 N N . ILE A 1 92 ? -2.658 7.399 10.223 1.00 95.94 92 ILE A N 1
ATOM 718 C CA . ILE A 1 92 ? -1.437 8.207 10.031 1.00 95.94 92 ILE A CA 1
ATOM 719 C C . ILE A 1 92 ? -0.216 7.300 9.836 1.00 95.94 92 ILE A C 1
ATOM 721 O O . ILE A 1 92 ? 0.566 7.503 8.906 1.00 95.94 92 ILE A O 1
ATOM 725 N N . ILE A 1 93 ? -0.075 6.278 10.684 1.00 96.00 93 ILE A N 1
ATOM 726 C CA . ILE A 1 93 ? 1.011 5.296 10.578 1.00 96.00 93 ILE A CA 1
ATOM 727 C C . ILE A 1 93 ? 0.911 4.534 9.251 1.00 96.00 93 ILE A C 1
ATOM 729 O O . ILE A 1 93 ? 1.915 4.371 8.562 1.00 96.00 93 ILE A O 1
ATOM 733 N N . GLY A 1 94 ? -0.296 4.119 8.860 1.00 95.12 94 GLY A N 1
ATOM 734 C CA . GLY A 1 94 ? -0.540 3.429 7.595 1.00 95.12 94 GLY A CA 1
ATOM 735 C C . GLY A 1 94 ? -0.122 4.257 6.385 1.00 95.12 94 GLY A C 1
ATOM 736 O O . GLY A 1 94 ? 0.556 3.738 5.504 1.00 95.12 94 GLY A O 1
ATOM 737 N N . LYS A 1 95 ? -0.446 5.555 6.375 1.00 95.50 95 LYS A N 1
ATOM 738 C CA . LYS A 1 95 ? -0.028 6.484 5.315 1.00 95.50 95 LYS A CA 1
ATOM 739 C C . LYS A 1 95 ? 1.494 6.630 5.248 1.00 95.50 95 LYS A C 1
ATOM 741 O O . LYS A 1 95 ? 2.057 6.599 4.163 1.00 95.50 95 LYS A O 1
ATOM 746 N N . TYR A 1 96 ? 2.166 6.752 6.394 1.00 95.81 96 TYR A N 1
ATOM 747 C CA . TYR A 1 96 ? 3.629 6.840 6.437 1.00 95.81 96 TYR A CA 1
ATOM 748 C C . TYR A 1 96 ? 4.311 5.570 5.901 1.00 95.81 96 TYR A C 1
ATOM 750 O O . TYR A 1 96 ? 5.286 5.647 5.154 1.00 95.81 96 TYR A O 1
ATOM 758 N N . ILE A 1 97 ? 3.790 4.394 6.267 1.00 95.00 97 ILE A N 1
ATOM 759 C CA . ILE A 1 97 ? 4.296 3.109 5.768 1.00 95.00 97 ILE A CA 1
ATOM 760 C C . ILE A 1 97 ? 4.072 2.991 4.259 1.00 95.00 97 ILE A C 1
ATOM 762 O O . ILE A 1 97 ? 4.956 2.501 3.559 1.00 95.00 97 ILE A O 1
ATOM 766 N N . ASP A 1 98 ? 2.919 3.439 3.762 1.00 95.00 98 ASP A N 1
ATOM 767 C CA . ASP A 1 98 ? 2.597 3.394 2.336 1.00 95.00 98 ASP A CA 1
ATOM 768 C C . ASP A 1 98 ? 3.577 4.233 1.510 1.00 95.00 98 ASP A C 1
ATOM 770 O O . ASP A 1 98 ? 4.175 3.715 0.575 1.00 95.00 98 ASP A O 1
ATOM 774 N N . GLU A 1 99 ? 3.866 5.466 1.938 1.00 94.00 99 GLU A N 1
ATOM 775 C CA . GLU A 1 99 ? 4.866 6.321 1.280 1.00 94.00 99 GLU A CA 1
ATOM 776 C C . GLU A 1 99 ? 6.252 5.671 1.256 1.00 94.00 99 GLU A C 1
ATOM 778 O O . GLU A 1 99 ? 6.916 5.639 0.222 1.00 94.00 99 GLU A O 1
ATOM 783 N N . LYS A 1 100 ? 6.683 5.077 2.376 1.00 95.94 100 LYS A N 1
ATOM 784 C CA . LYS A 1 100 ? 7.974 4.377 2.426 1.00 95.94 100 LYS A CA 1
ATOM 785 C C . LYS A 1 100 ? 8.021 3.139 1.547 1.00 95.94 100 LYS A C 1
ATOM 787 O O . LYS A 1 100 ? 9.075 2.824 0.991 1.00 95.94 100 LYS A O 1
ATOM 792 N N . ARG A 1 101 ? 6.902 2.433 1.423 1.00 94.88 101 ARG A N 1
ATOM 793 C CA . ARG A 1 101 ? 6.785 1.292 0.520 1.00 94.88 101 ARG A CA 1
ATOM 794 C C . ARG A 1 101 ? 6.857 1.749 -0.934 1.00 94.88 101 ARG A C 1
ATOM 796 O O . ARG A 1 101 ? 7.558 1.113 -1.717 1.00 94.88 101 ARG A O 1
ATOM 803 N N . ASP A 1 102 ? 6.178 2.833 -1.276 1.00 92.94 102 ASP A N 1
ATOM 804 C CA . ASP A 1 102 ? 6.149 3.365 -2.635 1.00 92.94 102 ASP A CA 1
ATOM 805 C C . ASP A 1 102 ? 7.527 3.888 -3.059 1.00 92.94 102 ASP A C 1
ATOM 807 O O . ASP A 1 102 ? 7.996 3.529 -4.139 1.00 92.94 102 ASP A O 1
ATOM 811 N N . ASP A 1 103 ? 8.238 4.605 -2.182 1.00 95.50 103 ASP A N 1
ATOM 812 C CA . ASP A 1 103 ? 9.629 5.030 -2.406 1.00 95.50 103 ASP A CA 1
ATOM 813 C C . ASP A 1 103 ? 10.550 3.829 -2.693 1.00 95.50 103 ASP A C 1
ATOM 815 O O . ASP A 1 103 ? 11.370 3.840 -3.621 1.00 95.50 103 ASP A O 1
ATOM 819 N N . TYR A 1 104 ? 10.408 2.763 -1.899 1.00 96.31 104 TYR A N 1
ATOM 820 C CA . TYR A 1 104 ? 11.198 1.544 -2.050 1.00 96.31 104 TYR A CA 1
ATOM 821 C C . TYR A 1 104 ? 10.899 0.831 -3.375 1.00 96.31 104 TYR A C 1
ATOM 823 O O . TYR A 1 104 ? 11.823 0.448 -4.097 1.00 96.31 104 TYR A O 1
ATOM 831 N N . LEU A 1 105 ? 9.618 0.676 -3.720 1.00 93.44 105 LEU A N 1
ATOM 832 C CA . LEU A 1 105 ? 9.193 0.033 -4.965 1.00 93.44 105 LEU A CA 1
ATOM 833 C C . LEU A 1 105 ? 9.603 0.852 -6.193 1.00 93.44 105 LEU A C 1
ATOM 835 O O . LEU A 1 105 ? 10.102 0.279 -7.159 1.00 93.44 105 LEU A O 1
ATOM 839 N N . ALA A 1 106 ? 9.485 2.179 -6.134 1.00 92.50 106 ALA A N 1
ATOM 840 C CA . ALA A 1 106 ? 9.938 3.070 -7.197 1.00 92.50 106 ALA A CA 1
ATOM 841 C C . ALA A 1 106 ? 11.453 2.954 -7.424 1.00 92.50 106 ALA A C 1
ATOM 843 O O . ALA A 1 106 ? 11.903 2.848 -8.566 1.00 92.50 106 ALA A O 1
ATOM 844 N N . THR A 1 107 ? 12.234 2.903 -6.340 1.00 95.81 107 THR A N 1
ATOM 845 C CA . THR A 1 107 ? 13.692 2.723 -6.407 1.00 95.81 107 THR A CA 1
ATOM 846 C C . THR A 1 107 ? 14.055 1.367 -7.006 1.00 95.81 107 THR A C 1
ATOM 848 O O . THR A 1 107 ? 14.896 1.288 -7.901 1.00 95.81 107 THR A O 1
ATOM 851 N N . ARG A 1 108 ? 13.398 0.292 -6.555 1.00 94.94 108 ARG A N 1
ATOM 852 C CA . ARG A 1 108 ? 13.601 -1.057 -7.095 1.00 94.94 108 ARG A CA 1
ATOM 853 C C . ARG A 1 108 ? 13.316 -1.097 -8.596 1.00 94.94 108 ARG A C 1
ATOM 855 O O . ARG A 1 108 ? 14.129 -1.621 -9.352 1.00 94.94 108 ARG A O 1
ATOM 862 N N . ASP A 1 109 ? 12.193 -0.533 -9.028 1.00 92.94 109 ASP A N 1
ATOM 863 C CA . ASP A 1 109 ? 11.817 -0.517 -10.440 1.00 92.94 109 ASP A CA 1
ATOM 864 C C . ASP A 1 109 ? 12.789 0.331 -11.277 1.00 92.94 109 ASP A C 1
ATOM 866 O O . ASP A 1 109 ? 13.092 -0.028 -12.413 1.00 92.94 109 ASP A O 1
ATOM 870 N N . ALA A 1 110 ? 13.318 1.431 -10.731 1.00 92.19 110 ALA A N 1
ATOM 871 C CA . ALA A 1 110 ? 14.354 2.224 -11.393 1.00 92.19 110 ALA A CA 1
ATOM 872 C C . ALA A 1 110 ? 15.655 1.426 -11.591 1.00 92.19 110 ALA A C 1
ATOM 874 O O . ALA A 1 110 ? 16.216 1.441 -12.685 1.00 92.19 110 ALA A O 1
ATOM 875 N N . ILE A 1 111 ? 16.093 0.680 -10.570 1.00 95.06 111 ILE A N 1
ATOM 876 C CA . ILE A 1 111 ? 17.273 -0.197 -10.654 1.00 95.06 111 ILE A CA 1
ATOM 877 C C . ILE A 1 111 ? 17.071 -1.278 -11.720 1.00 95.06 111 ILE A C 1
ATOM 879 O O . ILE A 1 111 ? 17.973 -1.526 -12.516 1.00 95.06 111 ILE A O 1
ATOM 883 N N . LEU A 1 112 ? 15.893 -1.906 -11.756 1.00 92.25 112 LEU A N 1
ATOM 884 C CA . LEU A 1 112 ? 15.590 -2.953 -12.734 1.00 92.25 112 LEU A CA 1
ATOM 885 C C . LEU A 1 112 ? 15.614 -2.422 -14.170 1.00 92.25 112 LEU A C 1
ATOM 887 O O . LEU A 1 112 ? 16.218 -3.058 -15.028 1.00 92.25 112 LEU A O 1
ATOM 891 N N . ARG A 1 113 ? 15.016 -1.251 -14.430 1.00 91.19 113 ARG A N 1
ATOM 892 C CA . ARG A 1 113 ? 15.076 -0.609 -15.757 1.00 91.19 113 ARG A CA 1
ATOM 893 C C . ARG A 1 113 ? 16.516 -0.340 -16.182 1.00 91.19 113 ARG A C 1
ATOM 895 O O . ARG A 1 113 ? 16.922 -0.764 -17.256 1.00 91.19 113 ARG A O 1
ATOM 902 N N . HIS A 1 114 ? 17.294 0.276 -15.296 1.00 93.19 114 HIS A N 1
ATOM 903 C CA . HIS A 1 114 ? 18.696 0.590 -15.554 1.00 93.19 114 HIS A CA 1
ATOM 904 C C . HIS A 1 114 ? 19.546 -0.666 -15.815 1.00 93.19 114 HIS A C 1
ATOM 906 O O . HIS A 1 114 ? 20.439 -0.653 -16.655 1.00 93.19 114 HIS A O 1
ATOM 912 N N . TYR A 1 115 ? 19.265 -1.772 -15.121 1.00 93.75 115 TYR A N 1
ATOM 913 C CA . TYR A 1 115 ? 19.971 -3.033 -15.345 1.00 93.75 115 TYR A CA 1
ATOM 914 C C . TYR A 1 115 ? 19.687 -3.627 -16.732 1.00 93.75 115 TYR A C 1
ATOM 916 O O . TYR A 1 115 ? 20.614 -4.075 -17.400 1.00 93.75 115 TYR A O 1
ATOM 924 N N . VAL A 1 116 ? 18.431 -3.586 -17.189 1.00 92.12 116 VAL A N 1
ATOM 925 C CA . VAL A 1 116 ? 18.063 -4.053 -18.537 1.00 92.12 116 VAL A CA 1
ATOM 926 C C . VAL A 1 116 ? 18.711 -3.186 -19.622 1.00 92.12 116 VAL A C 1
ATOM 928 O O . VAL A 1 116 ? 19.167 -3.719 -20.627 1.00 92.12 116 VAL A O 1
ATOM 931 N N . GLU A 1 117 ? 18.804 -1.870 -19.411 1.00 90.19 117 GLU A N 1
ATOM 932 C CA . GLU A 1 117 ? 19.476 -0.953 -20.347 1.00 90.19 117 GLU A CA 1
ATOM 933 C C . GLU A 1 117 ? 20.981 -1.237 -20.482 1.00 90.19 117 GLU A C 1
ATOM 935 O O . GLU A 1 117 ? 21.539 -1.093 -21.569 1.00 90.19 117 GLU A O 1
ATOM 940 N N . LEU A 1 118 ? 21.637 -1.644 -19.390 1.00 95.56 118 LEU A N 1
ATOM 941 C CA . LEU A 1 118 ? 23.062 -1.985 -19.374 1.00 95.56 118 LEU A CA 1
ATOM 942 C C . LEU A 1 118 ? 23.374 -3.329 -20.038 1.00 95.56 118 LEU A C 1
ATOM 944 O O . LEU A 1 118 ? 24.459 -3.470 -20.599 1.00 95.56 118 LEU A O 1
ATOM 948 N N . HIS A 1 119 ? 22.452 -4.290 -19.945 1.00 93.69 119 HIS A N 1
ATOM 949 C CA . HIS A 1 119 ? 22.654 -5.677 -20.372 1.00 93.69 119 HIS A CA 1
ATOM 950 C C . HIS A 1 119 ? 21.599 -6.134 -21.390 1.00 93.69 119 HIS A C 1
ATOM 952 O O . HIS A 1 119 ? 20.832 -7.064 -21.116 1.00 93.69 119 HIS A O 1
ATOM 958 N N . PRO A 1 120 ? 21.525 -5.512 -22.581 1.00 89.44 120 PRO A N 1
ATOM 959 C CA . PRO A 1 120 ? 20.582 -5.934 -23.613 1.00 89.44 120 PRO A CA 1
ATOM 960 C C . PRO A 1 120 ? 20.861 -7.357 -24.135 1.00 89.44 120 PRO A C 1
ATOM 962 O O . PRO A 1 120 ? 19.957 -7.999 -24.669 1.00 89.44 120 PRO A O 1
ATOM 965 N N . GLU A 1 121 ? 22.086 -7.870 -23.985 1.00 91.19 121 GLU A N 1
ATOM 966 C CA . GLU A 1 121 ? 22.490 -9.218 -24.400 1.00 91.19 121 GLU A CA 1
ATOM 967 C C . GLU A 1 121 ? 21.806 -10.342 -23.609 1.00 91.19 121 GLU A C 1
ATOM 969 O O . GLU A 1 121 ? 21.510 -11.397 -24.176 1.00 91.19 121 GLU A O 1
ATOM 974 N N . ASP A 1 122 ? 21.513 -10.107 -22.330 1.00 92.50 122 ASP A N 1
ATOM 975 C CA . ASP A 1 122 ? 20.895 -11.097 -21.446 1.00 92.50 122 ASP A CA 1
ATOM 976 C C . ASP A 1 122 ? 19.374 -11.182 -21.653 1.00 92.50 122 ASP A C 1
ATOM 978 O O . ASP A 1 122 ? 18.744 -12.191 -21.318 1.00 92.50 122 ASP A O 1
ATOM 982 N N . PHE A 1 123 ? 18.776 -10.140 -22.243 1.00 90.19 123 PHE A N 1
ATOM 983 C CA . PHE A 1 123 ? 17.335 -10.018 -22.458 1.00 90.19 123 PHE A CA 1
ATOM 984 C C . PHE A 1 123 ? 16.987 -9.854 -23.945 1.00 90.19 123 PHE A C 1
ATOM 986 O O . PHE A 1 123 ? 16.466 -8.812 -24.351 1.00 90.19 123 PHE A O 1
ATOM 993 N N . PRO A 1 124 ? 17.228 -10.882 -24.782 1.00 86.69 124 PRO A N 1
ATOM 994 C CA . PRO A 1 124 ? 16.859 -10.815 -26.185 1.00 86.69 124 PRO A CA 1
ATOM 995 C C . PRO A 1 124 ? 15.332 -10.688 -26.336 1.00 86.69 124 PRO A C 1
ATOM 997 O O . PRO A 1 124 ? 14.582 -11.383 -25.642 1.00 86.69 124 PRO A O 1
ATOM 1000 N N . PRO A 1 125 ? 14.843 -9.852 -27.265 1.00 84.50 125 PRO A N 1
ATOM 1001 C CA . PRO A 1 125 ? 13.416 -9.706 -27.509 1.00 84.50 125 PRO A CA 1
ATOM 1002 C C . PRO A 1 125 ? 12.848 -10.985 -28.143 1.00 84.50 125 PRO A C 1
ATOM 1004 O O . PRO A 1 125 ? 13.273 -11.414 -29.219 1.00 84.50 125 PRO A O 1
ATOM 1007 N N . ILE A 1 126 ? 11.879 -11.616 -27.471 1.00 84.06 126 ILE A N 1
ATOM 1008 C CA . ILE A 1 126 ? 11.262 -12.875 -27.918 1.00 84.06 126 ILE A CA 1
ATOM 1009 C C . ILE A 1 126 ? 9.908 -12.570 -28.583 1.00 84.06 126 ILE A C 1
ATOM 1011 O O . ILE A 1 126 ? 9.089 -11.850 -27.999 1.00 84.06 126 ILE A O 1
ATOM 1015 N N . PRO A 1 127 ? 9.619 -13.133 -29.773 1.00 83.38 127 PRO A N 1
ATOM 1016 C CA . PRO A 1 127 ? 8.315 -12.979 -30.409 1.00 83.38 127 PRO A CA 1
ATOM 1017 C C . PRO A 1 127 ? 7.218 -13.729 -29.635 1.00 83.38 127 PRO A C 1
ATOM 1019 O O . PRO A 1 127 ? 7.392 -14.885 -29.233 1.00 83.38 127 PRO A O 1
ATOM 1022 N N . ARG A 1 128 ? 6.058 -13.088 -29.458 1.00 83.50 128 ARG A N 1
ATOM 1023 C CA . ARG A 1 128 ? 4.862 -13.692 -28.853 1.00 83.50 128 ARG A CA 1
ATOM 1024 C C . ARG A 1 128 ? 4.305 -14.766 -29.784 1.00 83.50 128 ARG A C 1
ATOM 1026 O O . ARG A 1 128 ? 3.929 -14.484 -30.917 1.00 83.50 128 ARG A O 1
ATOM 1033 N N . LYS A 1 129 ? 4.203 -16.003 -29.294 1.00 84.94 129 LYS A N 1
ATOM 1034 C CA . LYS A 1 129 ? 3.527 -17.094 -30.014 1.00 84.94 129 LYS A CA 1
ATOM 1035 C C . LYS A 1 129 ? 2.028 -17.044 -29.740 1.00 84.94 129 LYS A C 1
ATOM 1037 O O . LYS A 1 129 ? 1.617 -16.829 -28.600 1.00 84.94 129 LYS A O 1
ATOM 1042 N N . LYS A 1 130 ? 1.204 -17.263 -30.765 1.00 86.25 130 LYS A N 1
ATOM 1043 C CA . LYS A 1 130 ? -0.250 -17.365 -30.592 1.00 86.25 130 LYS A CA 1
ATOM 1044 C C . LYS A 1 130 ? -0.594 -18.744 -30.031 1.00 86.25 130 LYS A C 1
ATOM 1046 O O . LYS A 1 130 ? 0.047 -19.731 -30.376 1.00 86.25 130 LYS A O 1
ATOM 1051 N N . TYR A 1 131 ? -1.650 -18.833 -29.220 1.00 88.88 131 TYR A N 1
ATOM 1052 C CA . TYR A 1 131 ? -2.132 -20.119 -28.689 1.00 88.88 131 TYR A CA 1
ATOM 1053 C C . TYR A 1 131 ? -2.557 -21.111 -29.783 1.00 88.88 131 TYR A C 1
ATOM 1055 O O . TYR A 1 131 ? -2.578 -22.308 -29.537 1.00 88.88 131 TYR A O 1
ATOM 1063 N N . ALA A 1 132 ? -2.849 -20.634 -30.998 1.00 88.62 132 ALA A N 1
ATOM 1064 C CA . ALA A 1 132 ? -3.088 -21.499 -32.152 1.00 88.62 132 ALA A CA 1
ATOM 1065 C C . ALA A 1 132 ? -1.846 -22.323 -32.550 1.00 88.62 132 ALA A C 1
ATOM 1067 O O . ALA A 1 132 ? -1.989 -23.439 -33.041 1.00 88.62 132 ALA A O 1
ATOM 1068 N N . ASP A 1 133 ? -0.644 -21.796 -32.299 1.00 87.88 133 ASP A N 1
ATOM 1069 C CA . ASP A 1 133 ? 0.631 -22.416 -32.673 1.00 87.88 133 ASP A CA 1
ATOM 1070 C C . ASP A 1 133 ? 1.248 -23.234 -31.520 1.00 87.88 133 ASP A C 1
ATOM 1072 O O . ASP A 1 133 ? 2.255 -23.920 -31.705 1.00 87.88 133 ASP A O 1
ATOM 1076 N N . VAL A 1 134 ? 0.672 -23.155 -30.312 1.00 89.19 134 VAL A N 1
ATOM 1077 C CA . VAL A 1 134 ? 1.175 -23.807 -29.093 1.00 89.19 134 VAL A CA 1
ATOM 1078 C C . VAL A 1 134 ? 0.213 -24.916 -28.673 1.00 89.19 134 VAL A C 1
ATOM 1080 O O . VAL A 1 134 ? -0.851 -24.661 -28.116 1.00 89.19 134 VAL A O 1
ATOM 1083 N N . LEU A 1 135 ? 0.602 -26.168 -28.917 1.00 91.12 135 LEU A N 1
ATOM 1084 C CA . LEU A 1 135 ? -0.177 -27.343 -28.524 1.00 91.12 135 LEU A CA 1
ATOM 1085 C C . LEU A 1 135 ? 0.304 -27.873 -27.171 1.00 91.12 135 LEU A C 1
ATOM 1087 O O . LEU A 1 135 ? 1.261 -28.644 -27.090 1.00 91.12 135 LEU A O 1
ATOM 1091 N N . GLU A 1 136 ? -0.371 -27.464 -26.101 1.00 91.06 136 GLU A N 1
ATOM 1092 C CA . GLU A 1 136 ? -0.152 -28.030 -24.772 1.00 91.06 136 GLU A CA 1
ATOM 1093 C C . GLU A 1 136 ? -0.920 -29.342 -24.592 1.00 91.06 136 GLU A C 1
ATOM 1095 O O . GLU A 1 136 ? -1.978 -29.582 -25.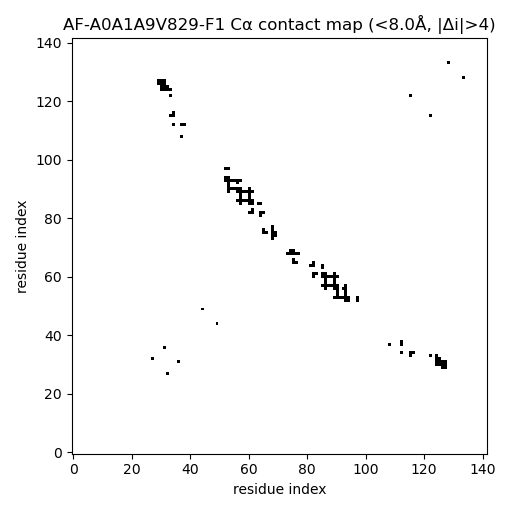182 1.00 91.06 136 GLU A O 1
ATOM 1100 N N . ARG A 1 137 ? -0.392 -30.222 -23.740 1.00 92.75 137 ARG A N 1
ATOM 1101 C CA . ARG A 1 137 ? -1.080 -31.462 -23.391 1.00 92.75 137 ARG A CA 1
ATOM 1102 C C . ARG A 1 137 ? -2.315 -31.142 -22.549 1.00 92.75 137 ARG A C 1
ATOM 1104 O O . ARG A 1 137 ? -2.191 -30.744 -21.396 1.00 92.75 137 ARG A O 1
ATOM 1111 N N . TRP A 1 138 ? -3.499 -31.422 -23.083 1.00 93.44 138 TRP A N 1
ATOM 1112 C CA . TRP A 1 138 ? -4.736 -31.349 -22.312 1.00 93.44 138 TRP A CA 1
ATOM 1113 C C . TRP A 1 138 ? -4.834 -32.516 -21.314 1.00 93.44 138 TRP A C 1
ATOM 1115 O O . TRP A 1 138 ? -4.775 -33.686 -21.703 1.00 93.44 138 TRP A O 1
ATOM 1125 N N . VAL A 1 139 ? -4.969 -32.205 -20.021 1.00 93.06 139 VAL A N 1
ATOM 1126 C CA . VAL A 1 139 ? -5.179 -33.189 -18.947 1.00 93.06 139 VAL A CA 1
ATOM 1127 C C . VAL A 1 139 ? -6.595 -33.004 -18.390 1.00 93.06 139 VAL A C 1
ATOM 1129 O O . VAL A 1 139 ? -6.849 -31.998 -17.729 1.00 93.06 139 VAL A O 1
ATOM 1132 N N . PRO A 1 140 ? -7.529 -33.938 -18.642 1.00 94.31 140 PRO A N 1
ATOM 1133 C CA . PRO A 1 140 ? -8.885 -33.827 -18.121 1.00 94.31 140 PRO A CA 1
ATOM 1134 C C . PRO A 1 140 ? -8.919 -34.106 -16.614 1.00 94.31 140 PRO A C 1
ATOM 1136 O O . PRO A 1 140 ? -8.261 -35.031 -16.129 1.00 94.31 140 PRO A O 1
ATOM 1139 N N . ILE A 1 141 ? -9.737 -33.342 -15.891 1.00 85.12 141 ILE A N 1
ATOM 1140 C CA . ILE A 1 141 ? -10.117 -33.636 -14.506 1.00 85.12 141 ILE A CA 1
ATOM 1141 C C . ILE A 1 141 ? -11.229 -34.688 -14.576 1.00 85.12 141 ILE A C 1
ATOM 1143 O O . ILE A 1 141 ? -12.234 -34.462 -15.250 1.00 85.12 141 ILE A O 1
ATOM 1147 N N . ARG A 1 142 ? -11.007 -35.848 -13.956 1.00 86.12 142 ARG A N 1
ATOM 1148 C CA . ARG A 1 142 ? -11.954 -36.972 -13.928 1.00 86.12 142 ARG A CA 1
ATOM 1149 C C . ARG A 1 142 ? -12.629 -37.062 -12.573 1.00 86.12 142 ARG A C 1
ATOM 1151 O O . ARG A 1 142 ? -11.925 -36.773 -11.579 1.00 86.12 142 ARG A O 1
#

Solvent-accessible surface area (backbone atoms only — not comparable to full-atom values): 8204 Å² total; per-residue (Å²): 141,65,72,72,60,59,52,51,55,52,53,51,50,51,48,51,51,50,52,54,52,54,57,61,54,64,63,59,78,51,35,52,50,69,62,59,68,74,59,60,77,86,69,76,81,56,80,59,72,81,46,46,52,26,50,52,28,17,53,49,19,31,48,48,38,32,50,52,25,48,74,72,75,40,63,52,80,65,57,64,67,53,32,52,52,34,17,53,52,21,24,55,51,21,45,55,53,46,53,55,4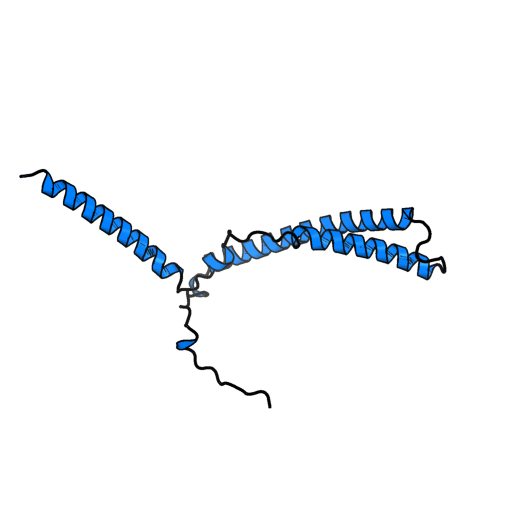8,49,55,51,51,52,51,51,53,50,52,51,53,54,50,49,71,74,41,52,84,84,58,68,70,50,72,66,80,56,72,91,80,54,87,74,86,85,78,84,89,129

Nearest PDB structures (foldseek):
  8esz-assembly1_C2  TM=8.573E-01  e=1.528E-13  Drosophila melanogaster
  7o6y-assembly1_b  TM=9.392E-01  e=3.561E-01  Yarrowia lipolytica
  6yj4-assembly1_d  TM=9.184E-01  e=4.050E-01  Yarrowia lipolytica
  8e73-assembly1_C2  TM=7.398E-01  e=1.647E-01  Vigna radiata
  8j9j-assembly1_C4  TM=5.540E-01  e=6.773E-01  Euglena gracilis

Mean predicted aligned error: 11.99 Å

Secondary structure (DSSP, 8-state):
--HHHHHHHHHHHHHHHHHHHHHHHHHHHHEE-HHHHHH----PPPHHHHHHHHHHHHHHHHHHHHHHHHHTTS-TT--HHHHHHHHHHHHHHHHHHHHHHHHHHHHHHHHHHHHHHH-TTTSPPEEPPPTTT---------